Protein 6VHF (pdb70)

Radius of gyration: 21.53 Å; Cα contacts (8 Å, |Δi|>4): 118; chains: 1; bounding box: 30×29×71 Å

Secondary structure (DSSP, 8-state):
---HHHHHHHHHHHHHHHHHHHHHHHHHHHHHHHHHHHHHHHHHHHTT-TT--TTB---BGGGHHHHHHHHHHHHHHSTTTT---TTTTTB---BT-STTTTHHHHHHHHHHHHHHHHHHHHHHHHHHHHHHHHHHHHH-

InterPro domains:
  IPR001965 Zinc finger, PHD-type [SM00249] (161-208)
  IPR011011 Zinc finger, FYVE/PHD-type [SSF57903] (147-208)
  IPR013083 Zinc finger, RING/FYVE/PHD-type [G3DSA:3.30.40.10] (148-223)
  IPR019786 Zinc finger, PHD-type, conserved site [PS01359] (162-207)
  IPR019787 Zinc finger, PHD-finger [PF00628] (162-207)
  IPR019787 Zinc finger, PHD-finger [PS50016] (159-210)
  IPR037869 Spp1/CFP1 [PTHR46174] (77-507)

Foldseek 3Di:
DADPVLVVLLVLLVVLLVVLVVLLVVLVVLLVVLVVQVVLLVVQQVVPDPLSHPQFLSDAQCNVVLVVSLVVLVCSLDPVVSPPPPSQVRTGGDGNDDVCHPVSVVSNVSSVVSSVSSVVSNVVSVVVNVVSVVVVVVVD

Solvent-accessible surface area: 8848 Å² total; per-residue (Å²): 102,51,54,112,103,35,119,58,74,30,76,51,17,40,99,34,64,57,76,1,58,115,6,20,50,60,3,138,99,15,39,123,27,2,128,79,2,76,53,66,64,119,59,0,32,87,51,61,24,129,47,24,34,149,58,4,12,1,27,7,87,117,1,86,72,2,45,71,9,51,114,101,0,77,86,14,51,35,110,119,8,148,117,170,39,105,112,5,43,43,17,31,64,144,72,138,12,143,120,52,85,43,20,17,76,101,35,44,138,40,4,120,89,3,20,146,46,0,30,70,36,30,142,96,43,81,94,29,12,80,142,34,112,74,44,5,70,66,207,92

B-factor: mean 57.07, std 17.66, range [26.8, 128.64]

Nearest PDB structures (foldseek):
  6vhf-assembly1_A  TM=1.007E+00  e=1.347E-21  Thermochaetoides thermophila DSM 1495
  5xg2-as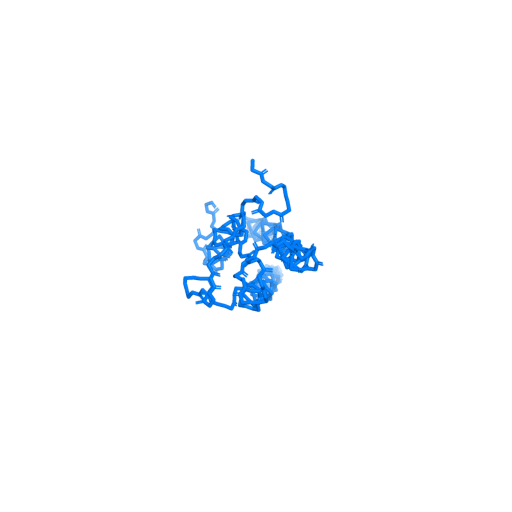sembly1_A  TM=4.848E-01  e=3.390E+00  Pyrococcus yayanosii CH1
  8idc-assembly1_E  TM=2.915E-01  e=3.030E+00  Mycobacterium tuberculosis

Structure (mmCIF, N/CA/C/O backbone):
data_6VHF
#
_entry.id   6VHF
#
_cell.length_a   67.266
_cell.length_b   71.614
_cell.length_c   78.132
_cell.angle_alpha   90.000
_cell.angle_beta   90.000
_cell.angle_gamma   90.000
#
_symmetry.space_group_name_H-M   'I 2 2 2'
#
loop_
_entity.id
_entity.type
_entity.pdbx_description
1 polymer 'PHD-type domain-containing protein'
2 non-polymer 'ZINC ION'
3 water water
#
loop_
_atom_site.group_PDB
_atom_site.id
_atom_site.type_symbol
_atom_site.label_atom_id
_atom_site.label_alt_id
_atom_site.label_comp_id
_atom_site.label_asym_id
_atom_site.label_entity_id
_atom_site.label_seq_id
_atom_site.pdbx_PDB_ins_code
_atom_site.Cartn_x
_atom_site.Cartn_y
_atom_site.Cartn_z
_atom_site.occupancy
_atom_site.B_iso_or_equiv
_atom_site.auth_seq_id
_atom_site.auth_comp_id
_atom_site.auth_asym_id
_atom_site.auth_atom_id
_atom_site.pdbx_PDB_model_num
ATOM 1 N N . ALA A 1 1 ? 8.848 10.636 68.158 1.00 77.09 322 ALA A N 1
ATOM 2 C CA . ALA A 1 1 ? 9.345 9.393 68.731 1.00 74.15 322 ALA A CA 1
ATOM 3 C C . ALA A 1 1 ? 10.715 9.022 68.157 1.00 71.79 322 ALA A C 1
ATOM 4 O O . ALA A 1 1 ? 11.067 7.849 68.122 1.00 78.31 322 ALA A O 1
ATOM 6 N N . LEU A 1 2 ? 11.493 10.016 67.723 1.00 65.15 323 LEU A N 1
ATOM 7 C CA . LEU A 1 2 ? 12.714 9.784 66.959 1.00 63.20 323 LEU A CA 1
ATOM 8 C C . LEU A 1 2 ? 13.951 10.297 67.696 1.00 61.95 323 LEU A C 1
ATOM 9 O O . LEU A 1 2 ? 13.922 11.372 68.298 1.00 59.61 323 LEU A O 1
ATOM 14 N N . THR A 1 3 ? 15.040 9.520 67.628 1.00 64.20 324 THR A N 1
ATOM 15 C CA . THR A 1 3 ? 16.342 9.941 68.141 1.00 61.10 324 THR A CA 1
ATOM 16 C C . THR A 1 3 ? 16.803 11.202 67.419 1.00 60.31 324 THR A C 1
ATOM 17 O O . THR A 1 3 ? 16.492 11.391 66.239 1.00 62.65 324 THR A O 1
ATOM 21 N N . PRO A 1 4 ? 17.573 12.066 68.087 1.00 59.14 325 PRO A N 1
ATOM 22 C CA . PRO A 1 4 ? 18.361 13.067 67.349 1.00 54.22 325 PRO A CA 1
ATOM 23 C C . PRO A 1 4 ? 19.121 12.510 66.148 1.00 56.24 325 PRO A C 1
ATOM 24 O O . PRO A 1 4 ? 19.202 13.178 65.107 1.00 57.98 325 PRO A O 1
ATOM 28 N N . GLU A 1 5 ? 19.693 11.313 66.262 1.00 56.16 326 GLU A N 1
ATOM 29 C CA . GLU A 1 5 ? 20.476 10.782 65.156 1.00 60.68 326 GLU A CA 1
ATOM 30 C C . GLU A 1 5 ? 19.576 10.298 64.019 1.00 58.67 326 GLU A C 1
ATOM 31 O O . GLU A 1 5 ? 19.973 10.366 62.853 1.00 54.67 326 GLU A O 1
ATOM 37 N N . GLU A 1 6 ? 18.369 9.819 64.348 1.00 58.84 327 GLU A N 1
ATOM 38 C CA . GLU A 1 6 ? 17.403 9.422 63.329 1.00 54.56 327 GLU A CA 1
ATOM 39 C C . GLU A 1 6 ? 16.900 10.628 62.540 1.00 54.56 327 GLU A C 1
ATOM 40 O O . GLU A 1 6 ? 16.703 10.532 61.321 1.00 53.36 327 GLU A O 1
ATOM 46 N N . TYR A 1 7 ? 16.678 11.770 63.211 1.00 52.67 328 TYR A N 1
ATOM 47 C CA . TYR A 1 7 ? 16.350 12.998 62.487 1.00 50.30 328 TYR A CA 1
ATOM 48 C C . TYR A 1 7 ? 17.462 13.363 61.517 1.00 51.29 328 TYR A C 1
ATOM 49 O O . TYR A 1 7 ? 17.200 13.755 60.366 1.00 46.67 328 TYR A O 1
ATOM 58 N N . ALA A 1 8 ? 18.711 13.249 61.969 1.00 45.77 329 ALA A N 1
ATOM 59 C CA . ALA A 1 8 ? 19.830 13.605 61.110 1.00 48.92 329 ALA A CA 1
ATOM 60 C C . ALA A 1 8 ? 19.890 12.695 59.883 1.00 49.48 329 ALA A C 1
ATOM 61 O O . ALA A 1 8 ? 20.187 13.156 58.776 1.00 48.00 329 ALA A O 1
ATOM 63 N N . GLU A 1 9 ? 19.588 11.404 60.052 1.00 49.61 330 GLU A N 1
ATOM 64 C CA . GLU A 1 9 ? 19.636 10.476 58.923 1.00 52.35 330 GLU A CA 1
ATOM 65 C C . GLU A 1 9 ? 18.497 10.727 57.943 1.00 46.00 330 GLU A C 1
ATOM 66 O O . GLU A 1 9 ? 18.710 10.754 56.726 1.00 44.60 330 GLU A O 1
ATOM 72 N N . LEU A 1 10 ? 17.270 10.844 58.455 1.00 40.68 331 LEU A N 1
ATOM 73 C CA . LEU A 1 10 ? 16.129 11.108 57.593 1.00 40.56 331 LEU A CA 1
ATOM 74 C C . LEU A 1 10 ? 16.340 12.383 56.798 1.00 43.68 331 LEU A C 1
ATOM 75 O O . LEU A 1 10 ? 16.040 12.434 55.598 1.00 39.29 331 LEU A O 1
ATOM 80 N N . THR A 1 11 ? 16.875 13.417 57.449 1.00 39.31 332 THR A N 1
ATOM 81 C CA . THR A 1 11 ? 17.070 14.702 56.791 1.00 38.04 332 THR A CA 1
ATOM 82 C C . THR A 1 11 ? 18.106 14.588 55.683 1.00 42.16 332 THR A C 1
ATOM 83 O O . THR A 1 11 ? 17.901 15.098 54.570 1.00 41.40 332 THR A O 1
ATOM 87 N N . ALA A 1 12 ? 19.227 13.917 55.970 1.00 37.61 333 ALA A N 1
ATOM 88 C CA . ALA A 1 12 ? 20.258 13.737 54.957 1.00 43.92 333 ALA A CA 1
ATOM 89 C C . ALA A 1 12 ? 19.766 12.849 53.827 1.00 41.98 333 ALA A C 1
ATOM 90 O O . ALA A 1 12 ? 20.125 13.067 52.670 1.00 38.62 333 ALA A O 1
ATOM 92 N N . SER A 1 13 ? 18.948 11.849 54.149 1.00 43.01 334 SER A N 1
ATOM 93 C CA . SER A 1 13 ? 18.364 10.997 53.122 1.00 42.21 334 SER A CA 1
ATOM 94 C C . SER A 1 13 ? 17.477 11.804 52.185 1.00 40.92 334 SER A C 1
ATOM 95 O O . SER A 1 13 ? 17.586 11.692 50.956 1.00 38.85 334 SER A O 1
ATOM 98 N N . ALA A 1 14 ? 16.605 12.640 52.749 1.00 37.02 335 ALA A N 1
ATOM 99 C CA . ALA A 1 14 ? 15.709 13.436 51.916 1.00 39.33 335 ALA A CA 1
ATOM 100 C C . ALA A 1 14 ? 16.489 14.446 51.071 1.00 42.73 335 ALA A C 1
ATOM 101 O O . ALA A 1 14 ? 16.120 14.730 49.919 1.00 40.44 335 ALA A O 1
ATOM 103 N N . GLU A 1 15 ? 17.568 15.004 51.631 1.00 39.09 336 GLU A N 1
ATOM 104 C CA . GLU A 1 15 ? 18.405 15.919 50.865 1.00 45.72 336 GLU A CA 1
ATOM 105 C C . GLU A 1 15 ? 19.122 15.195 49.735 1.00 39.74 336 GLU A C 1
ATOM 106 O O . GLU A 1 15 ? 19.328 15.773 48.668 1.00 41.36 336 GLU A O 1
ATOM 112 N N . THR A 1 16 ? 19.525 13.945 49.967 1.00 38.75 337 THR A N 1
ATOM 113 C CA . THR A 1 16 ? 20.143 13.135 48.925 1.00 38.42 337 THR A CA 1
ATOM 114 C C . THR A 1 16 ? 19.159 12.839 47.798 1.00 42.19 337 THR A C 1
ATOM 115 O O . THR A 1 16 ? 19.506 12.943 46.614 1.00 41.50 337 THR A O 1
ATOM 119 N N . ARG A 1 17 ? 17.931 12.446 48.145 1.00 39.12 338 ARG A N 1
ATOM 120 C CA . ARG A 1 17 ? 16.899 12.304 47.128 1.00 39.98 338 ARG A CA 1
ATOM 121 C C . ARG A 1 17 ? 16.791 13.573 46.290 1.00 41.26 338 ARG A C 1
ATOM 122 O O . ARG A 1 17 ? 16.677 13.515 45.056 1.00 36.31 338 ARG A O 1
ATOM 130 N N . SER A 1 18 ? 16.857 14.727 46.953 1.00 38.37 339 SER A N 1
ATOM 131 C CA . SER A 1 18 ? 16.791 16.003 46.264 1.00 38.98 339 SER A CA 1
ATOM 132 C C . SER A 1 18 ? 17.909 16.118 45.234 1.00 42.71 339 SER A C 1
ATOM 133 O O . SER A 1 18 ? 17.661 16.452 44.067 1.00 39.28 339 SER A O 1
ATOM 136 N N . LYS A 1 19 ? 19.154 15.817 45.646 1.00 38.72 340 LYS A N 1
ATOM 137 C CA . LYS A 1 19 ? 20.286 15.891 44.717 1.00 42.96 340 LYS A CA 1
ATOM 138 C C . LYS A 1 19 ? 20.121 14.894 43.577 1.00 42.17 340 LYS A C 1
ATOM 139 O O . LYS A 1 19 ? 20.448 15.200 42.418 1.00 42.62 340 LYS A O 1
ATOM 145 N N . LEU A 1 20 ? 19.624 13.692 43.888 1.00 36.11 341 LEU A N 1
ATOM 146 C CA . LEU A 1 20 ? 19.457 12.676 42.857 1.00 39.27 341 LEU A CA 1
ATOM 147 C C . LEU A 1 20 ? 18.423 13.109 41.831 1.00 38.92 341 LEU A C 1
ATOM 148 O O . LEU A 1 20 ? 18.601 12.857 40.637 1.00 35.17 341 LEU A O 1
ATOM 153 N N . SER A 1 21 ? 17.339 13.769 42.276 1.00 36.64 342 SER A N 1
ATOM 154 C CA . SER A 1 21 ? 16.328 14.245 41.336 1.00 40.03 342 SER A CA 1
ATOM 155 C C . SER A 1 21 ? 16.879 15.340 40.431 1.00 43.82 342 SER A C 1
ATOM 156 O O . SER A 1 21 ? 16.588 15.359 39.223 1.00 41.00 342 SER A O 1
ATOM 159 N N . GLU A 1 22 ? 17.681 16.252 40.996 1.00 40.04 343 GLU A N 1
ATOM 160 C CA . GLU A 1 22 ? 18.351 17.264 40.186 1.00 42.05 343 GLU A CA 1
ATOM 161 C C . GLU A 1 22 ? 19.336 16.629 39.204 1.00 43.85 343 GLU A C 1
ATOM 162 O O . GLU A 1 22 ? 19.461 17.078 38.059 1.00 40.80 343 GLU A O 1
ATOM 168 N N . GLN A 1 23 ? 20.032 15.569 39.619 1.00 42.33 344 GLN A N 1
ATOM 169 C CA . GLN A 1 23 ? 20.904 14.890 38.663 1.00 42.30 344 GLN A CA 1
ATOM 170 C C . GLN A 1 23 ? 20.099 14.254 37.523 1.00 43.03 344 GLN A C 1
ATOM 171 O O . GLN A 1 23 ? 20.552 14.229 36.367 1.00 40.31 344 GLN A O 1
ATOM 177 N N . ILE A 1 24 ? 18.910 13.727 37.823 1.00 40.06 345 ILE A N 1
ATOM 178 C CA . ILE A 1 24 ? 18.097 13.136 36.766 1.00 38.28 345 ILE A CA 1
ATOM 179 C C . ILE A 1 24 ? 17.642 14.211 35.791 1.00 40.89 345 ILE A C 1
ATOM 180 O O . ILE A 1 24 ? 17.657 14.000 34.567 1.00 40.62 345 ILE A O 1
ATOM 185 N N . ALA A 1 25 ? 17.238 15.377 36.313 1.00 39.21 346 ALA A N 1
ATOM 186 C CA . ALA A 1 25 ? 16.914 16.517 35.456 1.00 42.81 346 ALA A CA 1
ATOM 187 C C . ALA A 1 25 ? 18.084 16.875 34.544 1.00 43.67 346 ALA A C 1
ATOM 188 O O . ALA A 1 25 ? 17.903 17.081 33.329 1.00 43.81 346 ALA A O 1
ATOM 190 N N . LEU A 1 26 ? 19.293 16.949 35.108 1.00 40.96 347 LEU A N 1
ATOM 191 C CA . LEU A 1 26 ? 20.467 17.200 34.278 1.00 45.61 347 LEU A CA 1
ATOM 192 C C . LEU A 1 26 ? 20.570 16.162 33.170 1.00 43.48 347 LEU A C 1
ATOM 193 O O . LEU A 1 26 ? 20.852 16.510 32.023 1.00 42.05 347 LEU A O 1
ATOM 198 N N . CYS A 1 27 ? 20.296 14.891 33.498 1.00 41.17 348 CYS A N 1
ATOM 199 C CA . CYS A 1 27 ? 20.388 13.799 32.537 1.00 41.65 348 CYS A CA 1
ATOM 200 C C . CYS A 1 27 ? 19.382 13.961 31.402 1.00 43.61 348 CYS A C 1
ATOM 201 O O . CYS A 1 27 ? 19.696 13.676 30.236 1.00 37.85 348 CYS A O 1
ATOM 204 N N . ARG A 1 28 ? 18.164 14.404 31.725 1.00 36.59 349 ARG A N 1
ATOM 205 C CA . ARG A 1 28 ? 17.176 14.611 30.677 1.00 43.12 349 ARG A CA 1
ATOM 206 C C . ARG A 1 28 ? 17.640 15.690 29.706 1.00 40.12 349 ARG A C 1
ATOM 207 O O . ARG A 1 28 ? 17.404 15.585 28.505 1.00 42.82 349 ARG A O 1
ATOM 215 N N . GLN A 1 29 ? 18.320 16.720 30.215 1.00 41.42 350 GLN A N 1
ATOM 216 C CA . GLN A 1 29 ? 18.872 17.771 29.374 1.00 42.95 350 GLN A CA 1
ATOM 217 C C . GLN A 1 29 ? 20.059 17.285 28.562 1.00 45.15 350 GLN A C 1
ATOM 218 O O . GLN A 1 29 ? 20.271 17.766 27.443 1.00 43.41 350 GLN A O 1
ATOM 224 N N . MET A 1 30 ? 20.851 16.352 29.099 1.00 42.33 351 MET A N 1
ATOM 225 C CA . MET A 1 30 ? 21.860 15.723 28.255 1.00 43.82 351 MET A CA 1
ATOM 226 C C . MET A 1 30 ? 21.199 14.980 27.097 1.00 44.93 351 MET A C 1
ATOM 227 O O . MET A 1 30 ? 21.700 15.004 25.964 1.00 45.43 351 MET A O 1
ATOM 232 N N . LEU A 1 31 ? 20.046 14.353 27.343 1.00 38.30 352 LEU A N 1
ATOM 233 C CA . LEU A 1 31 ? 19.351 13.705 26.241 1.00 41.48 352 LEU A CA 1
ATOM 234 C C . LEU A 1 31 ? 18.913 14.724 25.195 1.00 41.74 352 LEU A C 1
ATOM 235 O O . LEU A 1 31 ? 18.999 14.454 23.996 1.00 44.07 352 LEU A O 1
ATOM 240 N N . GLN A 1 32 ? 18.483 15.913 25.614 1.00 40.06 353 GLN A N 1
ATOM 241 C CA . GLN A 1 32 ? 18.147 16.927 24.615 1.00 43.61 353 GLN A CA 1
ATOM 242 C C . GLN A 1 32 ? 19.383 17.370 23.850 1.00 45.67 353 GLN A C 1
ATOM 243 O O . GLN A 1 32 ? 19.339 17.528 22.619 1.00 47.38 353 GLN A O 1
ATOM 249 N N . LEU A 1 33 ? 20.489 17.591 24.562 1.00 41.57 354 LEU A N 1
ATOM 250 C CA . LEU A 1 33 ? 21.738 17.958 23.902 1.00 44.84 354 LEU A CA 1
ATOM 251 C C . LEU A 1 33 ? 22.126 16.923 22.853 1.00 44.22 354 LEU A C 1
ATOM 252 O O . LEU A 1 33 ? 22.485 17.268 21.722 1.00 40.76 354 LEU A O 1
ATOM 257 N N . ILE A 1 34 ? 22.048 15.640 23.211 1.00 43.37 355 ILE A N 1
ATOM 258 C CA . ILE A 1 34 ? 22.347 14.579 22.256 1.00 39.85 355 ILE A CA 1
ATOM 259 C C . ILE A 1 34 ? 21.391 14.647 21.071 1.00 42.45 355 ILE A C 1
ATOM 260 O O . ILE A 1 34 ? 21.803 14.525 19.910 1.00 39.64 355 ILE A O 1
ATOM 265 N N . GLU A 1 35 ? 20.096 14.835 21.341 1.00 37.94 356 GLU A N 1
ATOM 266 C CA . GLU A 1 35 ? 19.151 15.028 20.249 1.00 44.08 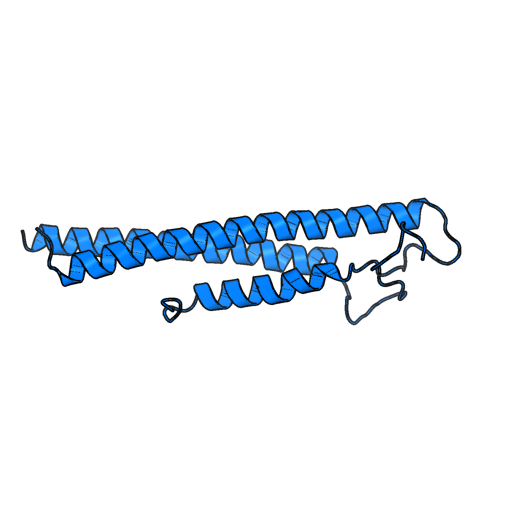356 GLU A CA 1
ATOM 267 C C . GLU A 1 35 ? 19.525 16.240 19.396 1.00 42.82 356 GLU A C 1
ATOM 268 O O . GLU A 1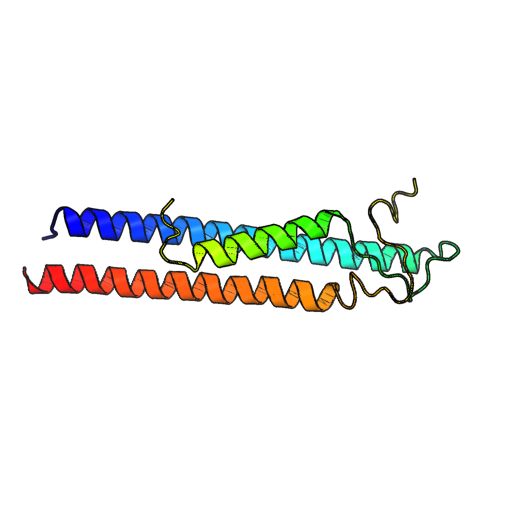 35 ? 19.467 16.177 18.166 1.00 40.01 356 GLU A O 1
ATOM 274 N N . LEU A 1 36 ? 19.886 17.364 20.024 1.00 41.43 357 LEU A N 1
ATOM 275 C CA . LEU A 1 36 ? 20.259 18.533 19.231 1.00 41.17 357 LEU A CA 1
ATOM 276 C C . LEU A 1 36 ? 21.471 18.233 18.349 1.00 42.18 357 LEU A C 1
ATOM 277 O O . LEU A 1 36 ? 21.529 18.668 17.189 1.00 40.47 357 LEU A O 1
ATOM 282 N N . ALA A 1 37 ? 22.426 17.458 18.871 1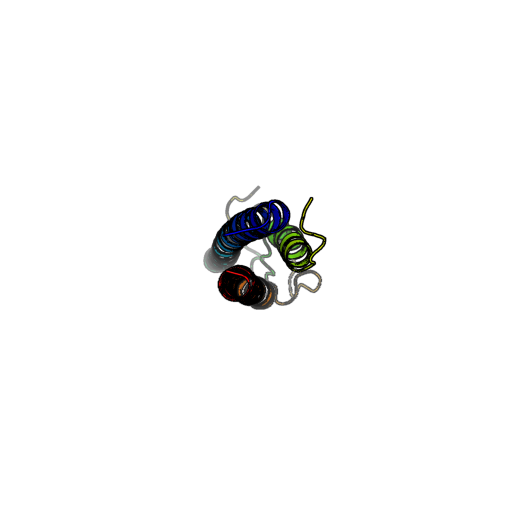.00 36.90 358 ALA A N 1
ATOM 283 C CA . ALA A 1 37 ? 23.616 17.110 18.105 1.00 38.82 358 ALA A CA 1
ATOM 284 C C . ALA A 1 37 ? 23.254 16.233 16.916 1.00 44.11 358 ALA A C 1
ATOM 285 O O . ALA A 1 37 ? 23.699 16.490 15.790 1.00 42.52 358 ALA A O 1
ATOM 287 N N . ILE A 1 38 ? 22.412 15.219 17.143 1.00 41.22 359 ILE A N 1
ATOM 288 C CA . ILE A 1 38 ? 21.939 14.379 16.051 1.00 42.63 359 ILE A CA 1
ATOM 289 C C . ILE A 1 38 ? 21.249 15.218 14.974 1.00 41.06 359 ILE A C 1
ATOM 290 O O . ILE A 1 38 ? 21.542 15.068 13.787 1.00 39.99 359 ILE A O 1
ATOM 295 N N . ALA A 1 39 ? 20.353 16.138 15.373 1.00 41.03 360 ALA A N 1
ATOM 296 C CA . ALA A 1 39 ? 19.581 16.926 14.407 1.00 42.00 360 ALA A CA 1
ATOM 297 C C . ALA A 1 39 ? 20.470 17.871 13.606 1.00 40.20 360 ALA A C 1
ATOM 298 O O . ALA A 1 39 ? 20.222 18.107 12.420 1.00 39.37 360 ALA A O 1
ATOM 300 N N . ARG A 1 40 ? 21.464 18.474 14.261 1.00 42.17 361 ARG A N 1
ATOM 301 C CA . ARG A 1 40 ? 22.388 19.363 13.569 1.00 41.15 361 ARG A CA 1
ATOM 302 C C . ARG A 1 40 ? 23.265 18.588 12.604 1.00 39.99 361 ARG A C 1
ATOM 303 O O . ARG A 1 40 ? 23.653 19.114 11.554 1.00 41.76 361 ARG A O 1
ATOM 311 N N . ARG A 1 41 ? 23.558 17.332 12.937 1.00 39.46 362 ARG A N 1
ATOM 312 C CA . ARG A 1 41 ? 24.292 16.457 12.037 1.00 40.54 362 ARG A CA 1
ATOM 313 C C . ARG A 1 41 ? 23.455 16.125 10.812 1.00 42.53 362 ARG A C 1
ATOM 314 O O . ARG A 1 41 ? 23.936 16.211 9.680 1.00 41.03 362 ARG A O 1
ATOM 322 N N . GLU A 1 42 ? 22.185 15.775 11.016 1.00 43.39 363 GLU A N 1
ATOM 323 C CA . GLU A 1 42 ? 21.313 15.500 9.881 1.00 42.97 363 GLU A CA 1
ATOM 324 C C . GLU A 1 42 ? 21.132 16.743 9.014 1.00 42.99 363 GLU A C 1
ATOM 325 O O . GLU A 1 42 ? 21.091 16.639 7.785 1.00 39.09 363 GLU A O 1
ATOM 331 N N . ALA A 1 43 ? 21.061 17.938 9.622 1.00 41.85 364 ALA A N 1
ATOM 332 C CA . ALA A 1 43 ? 20.907 19.132 8.791 1.00 42.78 364 ALA A CA 1
ATOM 333 C C . ALA A 1 43 ? 22.146 19.379 7.923 1.00 45.20 364 ALA A C 1
ATOM 334 O O . ALA A 1 43 ? 22.022 19.730 6.740 1.00 40.64 364 ALA A O 1
ATOM 336 N N . ALA A 1 44 ? 23.347 19.225 8.498 1.00 43.79 365 ALA A N 1
ATOM 337 C CA . ALA A 1 44 ? 24.574 19.448 7.729 1.00 44.77 365 ALA A CA 1
ATOM 338 C C . ALA A 1 44 ? 24.678 18.479 6.553 1.00 45.21 365 ALA A C 1
ATOM 339 O O . ALA A 1 44 ? 25.098 18.863 5.455 1.00 43.78 365 ALA A O 1
ATOM 341 N N . ILE A 1 45 ? 24.267 17.226 6.751 1.00 43.95 366 ILE A N 1
ATOM 342 C CA . ILE A 1 45 ? 24.300 16.272 5.650 1.00 48.17 366 ILE A CA 1
ATOM 343 C C . ILE A 1 45 ? 23.235 16.614 4.607 1.00 47.97 366 ILE A C 1
ATOM 344 O O . ILE A 1 45 ? 23.485 16.534 3.395 1.00 42.63 366 ILE A O 1
ATOM 349 N N . ALA A 1 46 ? 22.051 17.048 5.049 1.00 44.00 367 ALA A N 1
ATOM 350 C CA . ALA A 1 46 ? 20.993 17.380 4.095 1.00 39.52 367 ALA A CA 1
ATOM 351 C C . ALA A 1 46 ? 21.316 18.630 3.276 1.00 41.12 367 ALA A C 1
ATOM 352 O O . ALA A 1 46 ? 20.774 18.797 2.168 1.00 39.87 367 ALA A O 1
ATOM 354 N N . ALA A 1 47 ? 22.185 19.506 3.783 1.00 38.28 368 ALA A N 1
ATOM 355 C CA . ALA A 1 47 ? 22.461 20.761 3.089 1.00 42.06 368 ALA A CA 1
ATOM 356 C C . ALA A 1 47 ? 23.324 20.576 1.849 1.00 44.80 368 ALA A C 1
ATOM 357 O O . ALA A 1 47 ? 23.489 21.531 1.081 1.00 46.03 368 ALA A O 1
ATOM 359 N N . GLY A 1 48 ? 23.873 19.386 1.634 1.00 49.73 369 GLY A N 1
ATOM 360 C CA . GLY A 1 48 ? 24.737 19.173 0.487 1.00 52.98 369 GLY A CA 1
ATOM 361 C C . GLY A 1 48 ? 25.975 20.046 0.487 1.00 50.57 369 GLY A C 1
ATOM 362 O O . GLY A 1 48 ? 26.315 20.629 -0.547 1.00 54.84 369 GLY A O 1
ATOM 363 N N . ILE A 1 49 ? 26.649 20.159 1.624 1.00 50.14 370 ILE A N 1
ATOM 364 C CA . ILE A 1 49 ? 27.900 20.915 1.700 1.00 51.52 370 ILE A CA 1
ATOM 365 C C . ILE A 1 49 ? 29.011 20.025 1.158 1.00 53.73 370 ILE A C 1
ATOM 366 O O . ILE A 1 49 ? 29.078 18.838 1.526 1.00 52.16 370 ILE A O 1
ATOM 371 N N . PRO A 1 50 ? 29.900 20.555 0.312 1.00 52.01 371 PRO A N 1
ATOM 372 C CA . PRO A 1 50 ? 30.956 19.719 -0.282 1.00 54.21 371 PRO A CA 1
ATOM 373 C C . PRO A 1 50 ? 31.764 18.992 0.781 1.00 53.79 371 PRO A C 1
ATOM 374 O O . PRO A 1 50 ? 32.228 19.591 1.754 1.00 53.77 371 PRO A O 1
ATOM 378 N N . GLY A 1 51 ? 31.913 17.679 0.588 1.00 52.39 372 GLY A N 1
ATOM 379 C CA . GLY A 1 51 ? 32.650 16.843 1.509 1.00 53.06 372 GLY A CA 1
ATOM 380 C C . GLY A 1 51 ? 31.873 16.364 2.715 1.00 55.07 372 GLY A C 1
ATOM 381 O O . GLY A 1 51 ? 32.292 15.396 3.358 1.00 57.01 372 GLY A O 1
ATOM 382 N N . ILE A 1 52 ? 30.756 17.003 3.054 1.00 53.24 373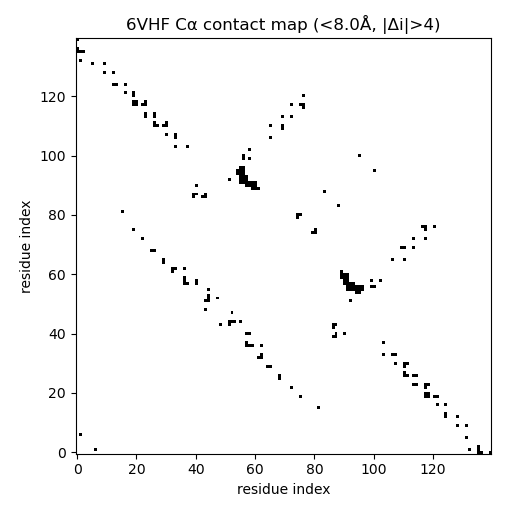 ILE A N 1
ATOM 383 C CA . ILE A 1 52 ? 29.987 16.608 4.238 1.00 53.07 373 ILE A CA 1
ATOM 384 C C . ILE A 1 52 ? 29.002 15.556 3.769 1.00 56.07 373 ILE A C 1
ATOM 385 O O . ILE A 1 52 ? 27.890 15.848 3.318 1.00 58.52 373 ILE A O 1
ATOM 390 N N . THR A 1 53 ? 29.447 14.299 3.825 1.00 55.76 374 THR A N 1
ATOM 391 C CA . THR A 1 53 ? 28.724 13.123 3.382 1.00 60.60 374 THR A CA 1
ATOM 392 C C . THR A 1 53 ? 28.075 12.432 4.587 1.00 61.05 374 THR A C 1
ATOM 393 O O . THR A 1 53 ? 28.197 12.880 5.734 1.00 62.44 374 THR A O 1
ATOM 397 N N . LYS A 1 54 ? 27.402 11.309 4.332 1.00 58.77 375 LYS A N 1
ATOM 398 C CA . LYS A 1 54 ? 26.761 10.496 5.360 1.00 61.70 375 LYS A CA 1
ATOM 399 C C . LYS A 1 54 ? 27.763 9.758 6.241 1.00 59.37 375 LYS A C 1
ATOM 400 O O . LYS A 1 54 ? 27.382 9.280 7.309 1.00 60.63 375 LYS A O 1
ATOM 406 N N . ASP A 1 55 ? 29.017 9.632 5.808 1.00 64.61 376 ASP A N 1
ATOM 407 C CA . ASP A 1 55 ? 30.090 9.107 6.642 1.00 62.82 376 ASP A CA 1
ATOM 408 C C . ASP A 1 55 ? 30.542 10.104 7.698 1.00 60.08 376 ASP A C 1
ATOM 409 O O . ASP A 1 55 ? 31.375 9.749 8.537 1.00 62.21 376 ASP A O 1
ATOM 414 N N . ILE A 1 56 ? 30.052 11.346 7.644 1.00 52.90 377 ILE A N 1
ATOM 415 C CA . ILE A 1 56 ? 30.475 12.371 8.595 1.00 59.94 377 ILE A CA 1
ATOM 416 C C . ILE A 1 56 ? 30.154 11.938 10.023 1.00 54.69 377 ILE A C 1
ATOM 417 O O . ILE A 1 56 ? 29.062 11.427 10.304 1.00 49.63 377 ILE A O 1
ATOM 422 N N . CYS A 1 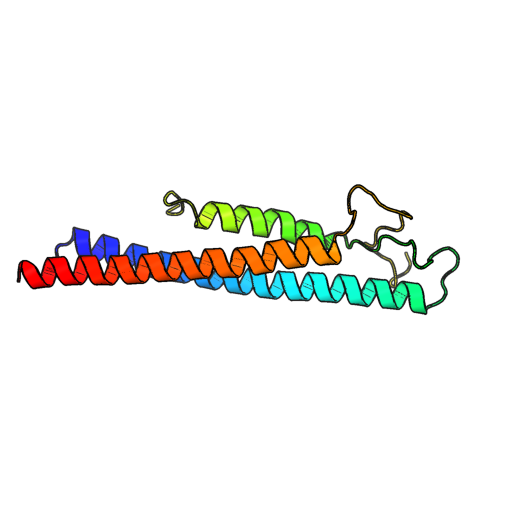57 ? 31.117 12.133 10.931 1.00 57.95 378 CYS A N 1
ATOM 423 C CA . CYS A 1 57 ? 30.932 11.784 12.339 1.00 55.12 378 CYS A CA 1
ATOM 424 C C . CYS A 1 57 ? 29.823 12.619 12.969 1.00 51.66 378 CYS A C 1
ATOM 425 O O . CYS A 1 57 ? 28.779 12.091 13.367 1.00 47.41 378 CYS A O 1
ATOM 428 N N . GLY A 1 58 ? 30.027 13.935 13.046 1.00 47.64 379 GLY A N 1
ATOM 429 C CA . GLY A 1 58 ? 28.990 14.838 13.495 1.00 56.03 379 GLY A CA 1
ATOM 430 C C . GLY A 1 58 ? 28.971 15.111 14.989 1.00 51.95 379 GLY A C 1
ATOM 431 O O . GLY A 1 58 ? 28.151 15.920 15.441 1.00 49.39 379 GLY A O 1
ATOM 432 N N . TYR A 1 59 ? 29.853 14.470 15.753 1.00 53.75 380 TYR A N 1
ATOM 433 C CA . TYR A 1 59 ? 29.959 14.696 17.187 1.00 54.32 380 TYR A CA 1
ATOM 434 C C . TYR A 1 59 ? 30.148 16.176 17.492 1.00 53.77 380 TYR A C 1
ATOM 435 O O . TYR A 1 59 ? 31.033 16.831 16.936 1.00 55.99 380 TYR A O 1
ATOM 444 N N . ASP A 1 60 ? 29.299 16.698 18.371 1.00 52.46 381 ASP A N 1
ATOM 445 C CA . ASP A 1 60 ? 29.376 18.075 18.833 1.00 51.96 381 ASP A CA 1
ATOM 446 C C . ASP A 1 60 ? 30.281 18.172 20.062 1.00 58.93 381 ASP A C 1
ATOM 447 O O . ASP A 1 60 ? 30.216 17.331 20.966 1.00 57.04 381 ASP A O 1
ATOM 452 N N . THR A 1 61 ? 31.104 19.229 20.099 1.00 58.85 382 THR A N 1
ATOM 453 C CA . THR A 1 61 ? 32.057 19.412 21.190 1.00 56.61 382 THR A CA 1
ATOM 454 C C . THR A 1 61 ? 31.357 19.522 22.535 1.00 58.81 382 THR A C 1
ATOM 455 O O . THR A 1 61 ? 31.924 19.137 23.564 1.00 56.14 382 THR A O 1
ATOM 459 N N . ARG A 1 62 ? 30.140 20.066 22.550 1.00 55.28 383 ARG A N 1
ATOM 460 C CA . ARG A 1 62 ? 29.408 20.202 23.800 1.00 55.95 383 ARG A CA 1
ATOM 461 C C . ARG A 1 62 ? 29.054 18.852 24.400 1.00 55.53 383 ARG A C 1
ATOM 462 O O . ARG A 1 62 ? 28.775 18.782 25.598 1.00 55.64 383 ARG A O 1
ATOM 470 N N . LEU A 1 63 ? 29.064 17.780 23.600 1.00 54.97 384 LEU A N 1
ATOM 471 C CA . LEU A 1 63 ? 28.745 16.456 24.118 1.00 54.90 384 LEU A CA 1
ATOM 472 C C . LEU A 1 63 ? 29.774 15.959 25.127 1.00 60.49 384 LEU A C 1
ATOM 473 O O . LEU A 1 63 ? 29.541 14.927 25.764 1.00 61.06 384 LEU A O 1
ATOM 478 N N . ASP A 1 64 ? 30.897 16.663 25.295 1.00 56.15 385 ASP A N 1
ATOM 479 C CA . ASP A 1 64 ? 31.832 16.295 26.346 1.00 60.04 385 ASP A CA 1
ATOM 480 C C . ASP A 1 64 ? 31.237 16.540 27.726 1.00 62.59 385 ASP A C 1
ATOM 481 O O . ASP A 1 64 ? 31.602 15.845 28.681 1.00 61.11 385 ASP A O 1
ATOM 486 N N . THR A 1 65 ? 30.322 17.513 27.841 1.00 57.51 386 THR A N 1
ATOM 487 C CA . THR A 1 65 ? 29.540 17.688 29.063 1.00 60.34 386 THR A CA 1
ATOM 488 C C . THR A 1 65 ? 28.897 16.381 29.505 1.00 60.88 386 THR A C 1
ATOM 489 O O . THR A 1 65 ? 28.839 16.082 30.701 1.00 61.12 386 THR A O 1
ATOM 493 N N . VAL A 1 66 ? 28.412 15.585 28.546 1.00 62.98 387 VAL A N 1
ATOM 494 C CA . VAL A 1 66 ? 27.786 14.313 28.887 1.00 60.61 387 VAL A CA 1
ATOM 495 C C . VAL A 1 66 ? 28.766 13.425 29.634 1.00 61.67 387 VAL A C 1
ATOM 496 O O . VAL A 1 66 ? 28.378 12.706 30.563 1.00 63.11 387 VAL A O 1
ATOM 500 N N . GLY A 1 67 ? 30.052 13.488 29.273 1.00 59.43 388 GLY A N 1
ATOM 501 C CA . GLY A 1 67 ? 31.047 12.667 29.951 1.00 60.67 388 GLY A CA 1
ATOM 502 C C . GLY A 1 67 ? 31.173 12.983 31.433 1.00 64.48 388 GLY A C 1
ATOM 503 O O . GLY A 1 67 ? 31.216 12.078 32.271 1.00 64.37 388 GLY A O 1
ATOM 504 N N . ALA A 1 68 ? 31.240 14.274 31.776 1.00 60.16 389 ALA A N 1
ATOM 505 C CA . ALA A 1 68 ? 31.358 14.660 33.180 1.00 65.29 389 ALA A CA 1
ATOM 506 C C . ALA A 1 68 ? 30.037 14.533 33.928 1.00 65.56 389 ALA A C 1
ATOM 507 O O . ALA A 1 68 ? 30.042 14.230 35.126 1.00 61.74 389 ALA A O 1
ATOM 509 N N . ALA A 1 69 ? 28.902 14.774 33.253 1.00 64.72 390 ALA A N 1
ATOM 510 C CA . ALA A 1 69 ? 27.613 14.500 33.882 1.00 60.25 390 ALA A CA 1
ATOM 511 C C . ALA A 1 69 ? 27.504 13.027 34.261 1.00 60.43 390 ALA A C 1
ATOM 512 O O . ALA A 1 69 ? 27.021 12.689 35.349 1.00 60.25 390 ALA A O 1
ATOM 514 N N . HIS A 1 70 ? 27.989 12.138 33.392 1.00 59.54 391 HIS A N 1
ATOM 515 C CA . HIS A 1 70 ? 27.965 10.709 33.694 1.00 61.61 391 HIS A CA 1
ATOM 516 C C . HIS A 1 70 ? 28.828 10.377 34.905 1.00 63.72 391 HIS A C 1
ATOM 517 O O . HIS A 1 70 ? 28.497 9.471 35.681 1.00 63.92 391 HIS A O 1
ATOM 524 N N . GLN A 1 71 ? 29.956 11.069 35.073 1.00 63.31 392 GLN A N 1
ATOM 525 C CA . GLN A 1 71 ? 30.810 10.749 36.209 1.00 66.30 392 GLN A CA 1
ATOM 526 C C . GLN A 1 71 ? 30.155 11.192 37.508 1.00 65.36 392 GLN A C 1
ATOM 527 O O . GLN A 1 71 ? 30.195 10.467 38.509 1.00 66.08 392 GLN A O 1
ATOM 533 N N . PHE A 1 72 ? 29.522 12.370 37.497 1.00 63.25 393 PHE A N 1
ATOM 534 C CA . PHE A 1 72 ? 28.782 12.839 38.662 1.00 63.93 393 PHE A CA 1
ATOM 535 C C . PHE A 1 72 ? 27.654 11.886 39.036 1.00 64.74 393 PHE A C 1
ATOM 536 O O . PHE A 1 72 ? 27.336 11.740 40.224 1.00 63.64 393 PHE A O 1
ATOM 544 N N . SER A 1 73 ? 27.033 11.234 38.044 1.00 62.51 394 SER A N 1
ATOM 545 C CA . SER A 1 73 ? 26.013 10.234 38.351 1.00 61.84 394 SER A CA 1
ATOM 546 C C . SER A 1 73 ? 26.618 9.070 39.111 1.00 65.52 394 SER A C 1
ATOM 547 O O . SER A 1 73 ? 26.028 8.585 40.087 1.00 62.35 394 SER A O 1
ATOM 550 N N . LEU A 1 74 ? 27.801 8.619 38.680 1.00 62.06 395 LEU A N 1
ATOM 551 C CA . LEU A 1 74 ? 28.512 7.564 39.398 1.00 66.04 395 LEU A CA 1
ATOM 552 C C . LEU A 1 74 ? 28.866 7.993 40.827 1.00 64.33 395 LEU A C 1
ATOM 553 O O . LEU A 1 74 ? 28.740 7.203 41.766 1.00 61.78 395 LEU A O 1
ATOM 558 N N . PHE A 1 75 ? 29.307 9.240 41.008 1.00 66.84 396 PHE A N 1
ATOM 559 C CA . PHE A 1 75 ? 29.559 9.767 42.351 1.00 73.45 396 PHE A CA 1
ATOM 560 C C . PHE A 1 75 ? 28.322 9.638 43.234 1.00 70.61 396 PHE A C 1
ATOM 561 O O . PHE A 1 75 ? 28.385 9.064 44.324 1.00 70.80 396 PHE A O 1
ATOM 569 N N . LEU A 1 76 ? 27.184 10.163 42.771 1.00 67.80 397 LEU A N 1
ATOM 570 C CA . LEU A 1 76 ? 25.958 10.126 43.556 1.00 65.01 397 LEU A CA 1
ATOM 571 C C . LEU A 1 76 ? 25.419 8.714 43.748 1.00 64.50 397 LEU A C 1
ATOM 572 O O . LEU A 1 76 ? 24.459 8.538 44.499 1.00 71.12 397 LEU A O 1
ATOM 577 N N . GLN A 1 77 ? 26.000 7.707 43.115 1.00 62.75 398 GLN A N 1
ATOM 578 C CA . GLN A 1 77 ? 25.555 6.342 43.353 1.00 66.40 398 GLN A CA 1
ATOM 579 C C . GLN A 1 77 ? 26.338 5.651 44.459 1.00 72.63 398 GLN A C 1
ATOM 580 O O . GLN A 1 77 ? 25.912 4.587 44.929 1.00 69.21 398 GLN A O 1
ATOM 586 N N . SER A 1 78 ? 27.517 6.257 44.894 1.00 75.16 399 SER A N 1
ATOM 587 C CA . SER A 1 78 ? 28.364 5.923 46.033 1.00 84.27 399 SER A CA 1
ATOM 588 C C . SER A 1 78 ? 27.850 6.628 47.283 1.00 90.85 399 SER A C 1
ATOM 589 O O . SER A 1 78 ? 27.486 7.813 47.231 1.00 87.89 399 SER A O 1
ATOM 592 N N . PRO A 1 79 ? 27.829 5.911 48.404 1.00 96.81 400 PRO A N 1
ATOM 593 C CA . PRO A 1 79 ? 27.275 6.496 49.624 1.00 100.70 400 PRO A CA 1
ATOM 594 C C . PRO A 1 79 ? 28.164 7.588 50.209 1.00 101.09 400 PRO A C 1
ATOM 595 O O . PRO A 1 79 ? 27.674 8.379 51.018 1.00 102.26 400 PRO A O 1
ATOM 599 N N . GLN A 1 80 ? 29.427 7.712 49.775 1.00 100.64 401 GLN A N 1
ATOM 600 C CA . GLN A 1 80 ? 30.258 8.866 50.122 1.00 103.98 401 GLN A CA 1
ATOM 601 C C . GLN A 1 80 ? 29.752 10.127 49.433 1.00 104.09 401 GLN A C 1
ATOM 602 O O . GLN A 1 80 ? 30.315 11.212 49.625 1.00 107.74 401 GLN A O 1
ATOM 608 N N . GLY A 1 81 ? 28.687 9.994 48.639 1.00 102.29 402 GLY A N 1
ATOM 609 C CA . GLY A 1 81 ? 27.993 11.123 48.052 1.00 100.72 402 GLY A CA 1
ATOM 610 C C . GLY A 1 81 ? 27.291 11.987 49.080 1.00 107.41 402 GLY A C 1
ATOM 611 O O . GLY A 1 81 ? 26.172 12.454 48.845 1.00 104.72 402 GLY A O 1
ATOM 612 N N . GLN A 1 82 ? 27.937 12.187 50.234 1.00 108.80 403 GLN A N 1
ATOM 613 C CA . GLN A 1 82 ? 27.486 13.100 51.278 1.00 106.68 403 GLN A CA 1
ATOM 614 C C . GLN A 1 82 ? 28.065 14.496 51.122 1.00 104.11 403 GLN A C 1
ATOM 615 O O . GLN A 1 82 ? 27.356 15.478 51.360 1.00 103.79 403 GLN A O 1
ATOM 621 N N . SER A 1 83 ? 29.328 14.596 50.712 1.00 101.02 404 SER A N 1
ATOM 622 C CA . SER A 1 83 ? 29.985 15.873 50.475 1.00 96.68 404 SER A CA 1
ATOM 623 C C . SER A 1 83 ? 29.331 16.658 49.343 1.00 97.08 404 SER A C 1
ATOM 624 O O . SER A 1 83 ? 28.645 16.085 48.496 1.00 101.67 404 SER A O 1
ATOM 627 N N . GLN A 1 122 ? 33.749 30.578 10.553 1.00 77.06 443 GLN A N 1
ATOM 628 C CA . GLN A 1 122 ? 33.430 29.172 10.344 1.00 74.81 443 GLN A CA 1
ATOM 629 C C . GLN A 1 122 ? 31.921 28.958 10.197 1.00 71.01 443 GLN A C 1
ATOM 630 O O . GLN A 1 122 ? 31.111 29.615 10.865 1.00 72.87 443 GLN A O 1
ATOM 636 N N . ASP A 1 123 ? 31.580 28.022 9.304 1.00 65.07 444 ASP A N 1
ATOM 637 C CA . ASP A 1 123 ? 30.248 27.609 8.878 1.00 59.43 444 ASP A CA 1
ATOM 638 C C . ASP A 1 123 ? 29.351 27.241 10.059 1.00 58.76 444 ASP A C 1
ATOM 639 O O . ASP A 1 123 ? 29.586 26.226 10.732 1.00 57.61 444 ASP A O 1
ATOM 644 N N . PRO A 1 124 ? 28.303 28.025 10.324 1.00 55.92 445 PRO A N 1
ATOM 645 C CA . PRO A 1 124 ? 27.437 27.733 11.478 1.00 50.52 445 PRO A CA 1
ATOM 646 C C . PRO A 1 124 ? 26.784 26.373 11.400 1.00 50.06 445 PRO A C 1
ATOM 647 O O . PRO A 1 124 ? 26.392 25.827 12.441 1.00 49.99 445 PRO A O 1
ATOM 651 N N . ARG A 1 125 ? 26.645 25.803 10.198 1.00 47.40 446 ARG A N 1
ATOM 652 C CA . ARG A 1 125 ? 25.998 24.503 10.088 1.00 47.98 446 ARG A CA 1
ATOM 653 C C . ARG A 1 125 ? 26.869 23.383 10.636 1.00 47.98 446 ARG A C 1
ATOM 654 O O . ARG A 1 125 ? 26.345 22.306 10.939 1.00 47.80 446 ARG A O 1
ATOM 662 N N . THR A 1 126 ? 28.185 23.602 10.744 1.00 48.20 447 THR A N 1
ATOM 663 C CA . THR A 1 126 ? 29.116 22.565 11.176 1.00 47.82 447 THR A CA 1
ATOM 664 C C . THR A 1 126 ? 30.050 23.030 12.286 1.00 49.56 447 THR A C 1
ATOM 665 O O . THR A 1 126 ? 31.002 22.313 12.611 1.00 52.50 447 THR A O 1
ATOM 669 N N . ALA A 1 127 ? 29.838 24.216 12.845 1.00 49.59 448 ALA A N 1
ATOM 670 C CA . ALA A 1 127 ? 30.744 24.733 13.862 1.00 55.49 448 ALA A CA 1
ATOM 671 C C . ALA A 1 127 ? 30.635 23.898 15.128 1.00 55.62 448 ALA A C 1
ATOM 672 O O . ALA A 1 127 ? 29.534 23.636 15.618 1.00 51.82 448 ALA A O 1
ATOM 674 N N . GLY A 1 128 ? 31.781 23.498 15.669 1.00 53.82 449 GLY A N 1
ATOM 675 C CA . GLY A 1 128 ? 31.792 22.604 16.803 1.00 54.88 449 GLY A CA 1
ATOM 676 C C . GLY A 1 128 ? 31.592 21.154 16.443 1.00 56.64 449 GLY A C 1
ATOM 677 O O . GLY A 1 128 ? 31.559 20.304 17.340 1.00 54.76 449 GLY A O 1
ATOM 678 N N . MET A 1 129 ? 31.471 20.841 15.159 1.00 52.43 450 MET A N 1
ATOM 679 C CA . MET A 1 129 ? 31.106 19.509 14.711 1.00 52.64 450 MET A CA 1
ATOM 680 C C . MET A 1 129 ? 32.349 18.782 14.224 1.00 56.18 450 MET A C 1
ATOM 681 O O . MET A 1 129 ? 33.216 19.381 13.583 1.00 67.50 450 MET A O 1
ATOM 686 N N . CYS A 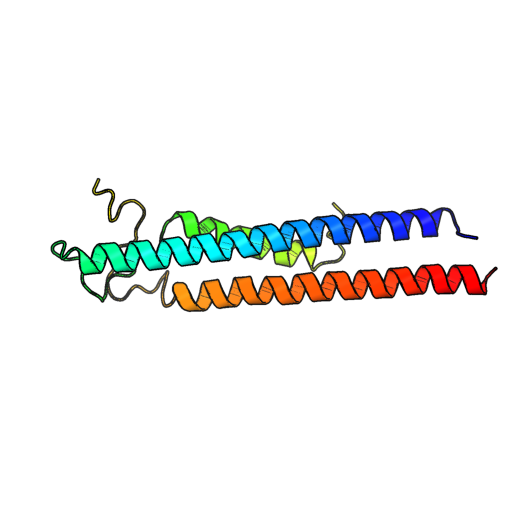1 130 ? 32.444 17.496 14.543 1.00 57.92 451 CYS A N 1
ATOM 687 C CA . CYS A 1 130 ? 33.586 16.688 14.140 1.00 56.81 451 CYS A CA 1
ATOM 688 C C . CYS A 1 130 ? 33.323 16.128 12.756 1.00 59.41 451 CYS A C 1
ATOM 689 O O . CYS A 1 130 ? 32.358 15.378 12.564 1.00 60.66 451 CYS A O 1
ATOM 692 N N . LEU A 1 131 ? 34.180 16.486 11.798 1.00 63.93 452 LEU A N 1
ATOM 693 C CA . LEU A 1 131 ? 33.966 16.124 10.402 1.00 67.01 452 LEU A CA 1
ATOM 694 C C . LEU A 1 131 ? 34.780 14.902 9.974 1.00 68.44 452 LEU A C 1
ATOM 695 O O . LEU A 1 131 ? 34.896 14.636 8.771 1.00 61.55 452 LEU A O 1
ATOM 700 N N . ARG A 1 132 ? 35.332 14.143 10.921 1.00 65.88 453 ARG A N 1
ATOM 701 C CA . ARG A 1 132 ? 36.041 12.933 10.536 1.00 66.03 453 ARG A CA 1
ATOM 702 C C . ARG A 1 132 ? 35.066 11.949 9.893 1.00 66.81 453 ARG A C 1
ATOM 703 O O . ARG A 1 132 ? 33.915 11.834 10.314 1.00 64.14 453 ARG A O 1
ATOM 711 N N . LYS A 1 133 ? 35.508 11.283 8.824 1.00 67.80 454 LYS A N 1
ATOM 712 C CA . LYS A 1 133 ? 34.705 10.236 8.198 1.00 69.39 454 LYS A CA 1
ATOM 713 C C . LYS A 1 133 ? 35.075 8.888 8.802 1.00 71.15 454 LYS A C 1
ATOM 714 O O . LYS A 1 133 ? 36.244 8.633 9.104 1.00 75.01 454 LYS A O 1
ATOM 720 N N . LYS A 1 134 ? 34.073 8.026 8.970 1.00 70.59 455 LYS A N 1
ATOM 721 C CA . LYS A 1 134 ? 34.224 6.770 9.708 1.00 76.86 455 LYS A CA 1
ATOM 722 C C . LYS A 1 134 ? 35.022 6.993 10.997 1.00 77.47 455 LYS A C 1
ATOM 723 O O . L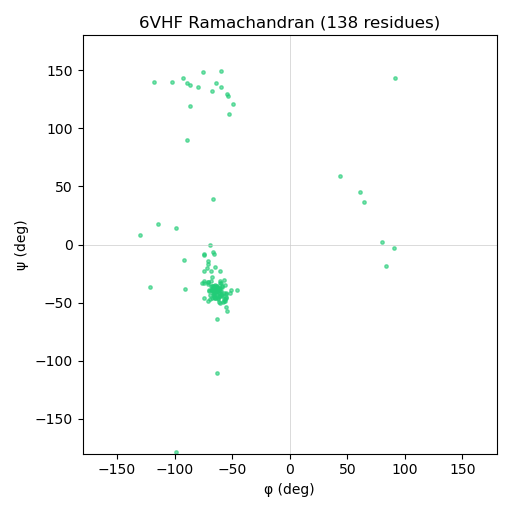YS A 1 134 ? 36.091 6.420 11.217 1.00 79.23 455 LYS A O 1
ATOM 729 N N . CYS A 1 135 ? 34.494 7.870 11.844 1.00 75.84 456 CYS A N 1
ATOM 730 C CA . CYS A 1 135 ? 35.227 8.279 13.032 1.00 75.23 456 CYS A CA 1
ATOM 731 C C . CYS A 1 135 ? 35.206 7.180 14.086 1.00 75.24 456 CYS A C 1
ATOM 732 O O . CYS A 1 135 ? 34.251 6.404 14.187 1.00 75.57 456 CYS A O 1
ATOM 735 N N . LYS A 1 136 ? 36.285 7.119 14.873 1.00 71.99 457 LYS A N 1
ATOM 736 C CA . LYS A 1 136 ? 36.489 6.033 15.828 1.00 75.22 457 LYS A CA 1
ATOM 737 C C . LYS A 1 136 ? 36.626 6.534 17.266 1.00 73.95 457 LYS A C 1
ATOM 738 O O . LYS A 1 136 ? 36.162 5.853 18.189 1.00 70.52 457 LYS A O 1
ATOM 744 N N . PRO A 1 137 ? 37.265 7.686 17.513 1.00 72.37 458 PRO A N 1
ATOM 745 C CA . PRO A 1 137 ? 37.158 8.294 18.852 1.00 71.73 458 PRO A CA 1
ATOM 746 C C . PRO A 1 137 ? 35.725 8.578 19.289 1.00 74.60 458 PRO A C 1
ATOM 747 O O . PRO A 1 137 ? 35.433 8.550 20.495 1.00 71.43 458 PRO A O 1
ATOM 751 N N . HIS A 1 138 ? 34.826 8.865 18.339 1.00 72.84 459 HIS A N 1
ATOM 752 C CA . HIS A 1 138 ? 33.418 9.124 18.616 1.00 69.06 459 HIS A CA 1
ATOM 753 C C . HIS A 1 138 ? 32.517 8.055 18.011 1.00 65.91 459 HIS A C 1
ATOM 754 O O . HIS A 1 138 ? 31.318 8.285 17.834 1.00 61.61 459 HIS A O 1
ATOM 761 N N . ASN A 1 139 ? 33.084 6.903 17.670 1.00 66.47 460 ASN A N 1
ATOM 762 C CA . ASN A 1 139 ? 32.356 5.829 17.007 1.00 66.57 460 ASN A CA 1
ATOM 763 C C . ASN A 1 139 ? 31.044 5.512 17.715 1.00 67.49 460 ASN A C 1
ATOM 764 O O . ASN A 1 139 ? 31.035 5.161 18.899 1.00 67.00 460 ASN A O 1
ATOM 769 N N . GLY A 1 140 ? 29.939 5.643 16.985 1.00 64.72 461 GLY A N 1
ATOM 770 C CA . GLY A 1 140 ? 28.618 5.325 17.518 1.00 58.34 461 GLY A CA 1
ATOM 771 C C . GLY A 1 140 ? 28.158 6.198 18.670 1.00 58.28 461 GLY A C 1
ATOM 772 O O . GLY A 1 140 ? 27.482 5.706 19.582 1.00 56.11 461 GLY A O 1
ATOM 773 N N . TRP A 1 141 ? 28.491 7.489 18.648 1.00 54.54 462 TRP A N 1
ATOM 774 C CA . TRP A 1 141 ? 28.222 8.318 19.817 1.00 54.46 462 TRP A CA 1
ATOM 775 C C . TRP A 1 141 ? 26.724 8.476 20.066 1.00 54.33 462 TRP A C 1
ATOM 776 O O . TRP A 1 141 ? 26.282 8.473 21.223 1.00 52.16 462 TRP A O 1
ATOM 787 N N . GLY A 1 142 ? 25.937 8.614 18.998 1.00 49.18 463 GLY A N 1
ATOM 788 C CA . GLY A 1 142 ? 24.509 8.839 19.156 1.00 48.12 463 GLY A CA 1
ATOM 789 C C . GLY A 1 142 ? 23.840 7.787 20.016 1.00 55.94 463 GLY A C 1
ATOM 790 O O . GLY A 1 142 ? 23.218 8.100 21.035 1.00 49.35 463 GLY A O 1
ATOM 791 N N . ALA A 1 143 ? 23.970 6.519 19.628 1.00 56.14 464 ALA A N 1
ATOM 792 C CA . ALA A 1 143 ? 23.296 5.461 20.368 1.00 51.78 464 ALA A CA 1
ATOM 793 C C . ALA A 1 143 ? 23.976 5.160 21.695 1.00 52.82 464 ALA A C 1
ATOM 794 O O . ALA A 1 143 ? 23.294 4.818 22.671 1.00 55.21 464 ALA A O 1
ATOM 796 N N . LEU A 1 144 ? 25.297 5.296 21.773 1.00 48.45 465 LEU A N 1
ATOM 797 C CA . LEU A 1 144 ? 25.963 4.938 23.014 1.00 51.29 465 LEU A CA 1
ATOM 798 C C . LEU A 1 144 ? 25.737 5.977 24.111 1.00 54.86 465 LEU A C 1
ATOM 799 O O . LEU A 1 144 ? 25.431 5.612 25.249 1.00 53.08 465 LEU A O 1
ATOM 804 N N . LEU A 1 145 ? 25.885 7.268 23.794 1.00 52.71 466 LEU A N 1
ATOM 805 C CA . LEU A 1 145 ? 25.621 8.324 24.769 1.00 49.65 466 LEU A CA 1
ATOM 806 C C . LEU A 1 145 ? 24.161 8.326 25.207 1.00 50.37 466 LEU A C 1
ATOM 807 O O . LEU A 1 145 ? 23.860 8.582 26.382 1.00 44.54 466 LEU A O 1
ATOM 812 N N . THR A 1 146 ? 23.235 8.098 24.265 1.00 44.94 467 THR A N 1
ATOM 813 C CA . THR A 1 146 ? 21.836 7.920 24.639 1.00 48.92 467 THR A CA 1
ATOM 814 C C . THR A 1 146 ? 21.684 6.793 25.657 1.00 52.05 467 THR A C 1
ATOM 815 O O . THR A 1 146 ? 20.988 6.941 26.669 1.00 50.21 467 THR A O 1
ATOM 819 N N . LYS A 1 147 ? 22.351 5.665 25.406 1.00 48.14 468 LYS A N 1
ATOM 820 C CA . LYS A 1 147 ? 22.248 4.499 26.275 1.00 47.79 468 LYS A CA 1
ATOM 821 C C . LYS A 1 147 ? 22.839 4.776 27.652 1.00 51.45 468 LYS A C 1
ATOM 822 O O . LYS A 1 147 ? 22.262 4.380 28.675 1.00 44.63 468 LYS A O 1
ATOM 828 N N . THR A 1 148 ? 23.983 5.464 27.708 1.00 45.87 469 THR A N 1
ATOM 829 C CA . THR A 1 148 ? 24.563 5.786 29.007 1.00 50.40 469 THR A CA 1
ATOM 830 C C . THR A 1 148 ? 23.621 6.651 29.834 1.00 50.01 469 THR A C 1
ATOM 831 O O . THR A 1 148 ? 23.365 6.360 31.010 1.00 50.88 469 THR A O 1
ATOM 835 N N . VAL A 1 149 ? 23.104 7.731 29.233 1.00 45.82 470 VAL A N 1
ATOM 836 C CA . VAL A 1 149 ? 22.339 8.711 29.994 1.00 48.81 470 VAL A CA 1
ATOM 837 C C . VAL A 1 149 ? 21.011 8.116 30.439 1.00 47.85 470 VAL A C 1
ATOM 838 O O . VAL A 1 149 ? 20.632 8.228 31.610 1.00 44.72 470 VAL A O 1
ATOM 842 N N . ARG A 1 150 ? 20.297 7.449 29.528 1.00 46.11 471 ARG A N 1
ATOM 843 C CA . ARG A 1 150 ? 19.095 6.733 29.946 1.00 49.78 471 ARG A CA 1
ATOM 844 C C . ARG A 1 150 ? 19.406 5.721 31.044 1.00 46.07 471 ARG A C 1
ATOM 845 O O . ARG A 1 150 ? 18.579 5.485 31.933 1.00 40.27 471 ARG A O 1
ATOM 853 N N . HIS A 1 151 ? 20.587 5.096 30.992 1.00 43.98 472 HIS A N 1
ATOM 854 C CA . HIS A 1 151 ? 20.921 4.120 32.019 1.00 45.58 472 HIS A CA 1
ATOM 855 C C . HIS A 1 151 ? 21.127 4.812 33.362 1.00 45.78 472 HIS A C 1
ATOM 856 O O . HIS A 1 151 ? 20.692 4.305 34.402 1.00 41.91 472 HIS A O 1
ATOM 863 N N . ASP A 1 152 ? 21.765 5.988 33.346 1.00 43.57 473 ASP A N 1
ATOM 864 C CA . ASP A 1 152 ? 21.999 6.731 34.573 1.00 44.10 473 ASP A CA 1
ATOM 865 C C . ASP A 1 152 ? 20.692 7.188 35.207 1.00 44.56 473 ASP A C 1
ATOM 866 O O . ASP A 1 152 ? 20.566 7.191 36.446 1.00 36.99 473 ASP A O 1
ATOM 871 N N . ILE A 1 153 ? 19.696 7.527 34.389 1.00 37.40 474 ILE A N 1
ATOM 872 C CA . ILE A 1 153 ? 18.409 7.898 34.957 1.00 41.21 474 ILE A CA 1
ATOM 873 C C . ILE A 1 153 ? 17.833 6.731 35.740 1.00 40.50 474 ILE A C 1
ATOM 874 O O . ILE A 1 153 ? 17.376 6.896 36.871 1.00 38.16 474 ILE A O 1
ATOM 879 N N . ARG A 1 154 ? 17.894 5.521 35.176 1.00 43.44 475 ARG A N 1
ATOM 880 C CA . ARG A 1 154 ? 17.334 4.363 35.867 1.00 43.67 475 ARG A CA 1
ATOM 881 C C . ARG A 1 154 ? 18.106 4.050 37.146 1.00 44.62 475 ARG A C 1
ATOM 882 O O . ARG A 1 154 ? 17.507 3.695 38.175 1.00 33.68 475 ARG A O 1
ATOM 890 N N . GLU A 1 155 ? 19.437 4.168 37.098 1.00 39.10 476 GLU A N 1
ATOM 891 C CA . GLU A 1 155 ? 20.234 3.929 38.292 1.00 40.81 476 GLU A CA 1
ATOM 892 C C . GLU A 1 155 ? 19.939 4.968 39.380 1.00 40.90 476 GLU A C 1
ATOM 893 O O . GLU A 1 155 ? 19.721 4.616 40.545 1.00 39.19 476 GLU A O 1
ATOM 899 N N . LEU A 1 156 ? 19.899 6.253 39.004 1.00 39.84 477 LEU A N 1
ATOM 900 C CA . LEU A 1 156 ? 19.586 7.313 39.953 1.00 39.71 477 LEU A CA 1
ATOM 901 C C . LEU A 1 156 ? 18.196 7.137 40.551 1.00 40.08 477 LEU A C 1
ATOM 902 O O . LEU A 1 156 ? 17.998 7.396 41.740 1.00 34.67 477 LEU A O 1
ATOM 907 N N . ALA A 1 157 ? 17.209 6.731 39.733 1.00 35.72 478 ALA A N 1
ATOM 908 C CA . ALA A 1 157 ? 15.868 6.503 40.269 1.00 37.32 478 ALA A CA 1
ATOM 909 C C . ALA A 1 157 ? 15.848 5.307 41.214 1.00 39.18 478 ALA A C 1
ATOM 910 O O . ALA A 1 157 ? 15.149 5.331 42.230 1.00 40.32 478 ALA A O 1
ATOM 912 N N . LEU A 1 158 ? 16.596 4.249 40.889 1.00 37.23 479 LEU A N 1
ATOM 913 C CA . LEU A 1 158 ? 16.766 3.129 41.811 1.00 40.95 479 LEU A CA 1
ATOM 914 C C . LEU A 1 158 ? 17.319 3.602 43.154 1.00 42.85 479 LEU A C 1
ATOM 915 O O . LEU A 1 158 ? 16.798 3.238 44.216 1.00 42.85 479 LEU A O 1
ATOM 920 N N . GLN A 1 159 ? 18.383 4.412 43.121 1.00 40.68 480 GLN A N 1
ATOM 921 C CA . GLN A 1 159 ? 18.939 4.976 44.348 1.00 45.45 480 GLN A CA 1
ATOM 922 C C . GLN A 1 159 ? 17.883 5.729 45.153 1.00 43.72 480 GLN A C 1
ATOM 923 O O . GLN A 1 159 ? 17.824 5.598 46.377 1.00 35.08 480 GLN A O 1
ATOM 929 N N . ILE A 1 160 ? 17.033 6.519 44.490 1.00 38.60 481 ILE A N 1
ATOM 930 C CA . ILE A 1 160 ? 15.995 7.218 45.244 1.00 42.26 481 ILE A CA 1
ATOM 931 C C . ILE A 1 160 ? 15.099 6.213 45.962 1.00 43.82 481 ILE A C 1
ATOM 932 O O . ILE A 1 160 ? 14.761 6.388 47.143 1.00 40.56 481 ILE A O 1
ATOM 937 N N . ARG A 1 161 ? 14.726 5.128 45.274 1.00 41.89 482 ARG A N 1
ATOM 938 C CA . ARG A 1 161 ? 13.846 4.139 45.889 1.00 43.57 482 ARG A CA 1
ATOM 939 C C . ARG A 1 161 ? 14.514 3.456 47.074 1.00 43.44 482 ARG A C 1
ATOM 940 O O . ARG A 1 161 ? 13.858 3.174 48.083 1.00 40.65 482 ARG A O 1
ATOM 948 N N . GLU A 1 162 ? 15.809 3.157 46.969 1.00 42.07 483 GLU A N 1
ATOM 949 C CA . GLU A 1 162 ? 16.487 2.569 48.112 1.00 40.67 483 GLU A CA 1
ATOM 950 C C . GLU A 1 162 ? 16.465 3.526 49.292 1.00 42.00 483 GLU A C 1
ATOM 951 O O . GLU A 1 162 ? 16.257 3.103 50.439 1.00 44.08 483 GLU A O 1
ATOM 957 N N . LEU A 1 163 ? 16.637 4.826 49.028 1.00 38.25 484 LEU A N 1
ATOM 958 C CA . LEU A 1 163 ? 16.592 5.807 50.112 1.00 39.68 484 LEU A CA 1
ATOM 959 C C . LEU A 1 163 ? 15.201 5.913 50.723 1.00 43.46 484 LEU A C 1
ATOM 960 O O . LEU A 1 163 ? 15.068 6.051 51.948 1.00 43.52 484 LEU A O 1
ATOM 965 N N . LEU A 1 164 ? 14.149 5.856 49.899 1.00 39.65 485 LEU A N 1
ATOM 966 C CA . LEU A 1 164 ? 12.799 5.865 50.465 1.00 45.80 485 LEU A CA 1
ATOM 967 C C . LEU A 1 164 ? 12.551 4.612 51.297 1.00 50.93 485 LEU A C 1
ATOM 968 O O . LEU A 1 164 ? 11.920 4.671 52.362 1.00 47.70 485 LEU A O 1
ATOM 973 N N . GLU A 1 165 ? 13.055 3.470 50.834 1.00 44.09 486 GLU A N 1
ATOM 974 C CA . GLU A 1 165 ? 12.929 2.267 51.628 1.00 50.84 486 GLU A CA 1
ATOM 975 C C . GLU A 1 165 ? 13.656 2.407 52.968 1.00 56.38 486 GLU A C 1
ATOM 976 O O . GLU A 1 165 ? 13.079 2.087 54.016 1.00 49.50 486 GLU A O 1
ATOM 982 N N . ALA A 1 166 ? 14.882 2.938 52.959 1.00 51.54 487 ALA A N 1
ATOM 983 C CA . ALA A 1 166 ? 15.626 3.112 54.199 1.00 50.43 487 ALA A CA 1
ATOM 984 C C . ALA A 1 166 ? 14.937 4.114 55.128 1.00 54.42 487 ALA A C 1
ATOM 985 O O . ALA A 1 166 ? 14.897 3.914 56.351 1.00 59.03 487 ALA A O 1
ATOM 987 N N . GLU A 1 167 ? 14.394 5.201 54.570 1.00 51.69 488 GLU A N 1
ATOM 988 C CA . GLU A 1 167 ? 13.627 6.136 55.386 1.00 53.18 488 GLU A CA 1
ATOM 989 C C . GLU A 1 167 ? 12.473 5.431 56.075 1.00 57.58 488 GLU A C 1
ATOM 990 O O . GLU A 1 167 ? 12.271 5.592 57.283 1.00 55.81 488 GLU A O 1
ATOM 996 N N . GLN A 1 168 ? 11.701 4.640 55.318 1.00 56.90 489 GLN A N 1
ATOM 997 C CA . GLN A 1 168 ? 10.619 3.883 55.934 1.00 61.61 489 GLN A CA 1
ATOM 998 C C . GLN A 1 168 ? 11.142 2.926 57.000 1.00 68.34 489 GLN A C 1
ATOM 999 O O . GLN A 1 168 ? 10.467 2.704 58.014 1.00 65.25 489 GLN A O 1
ATOM 1005 N N . ARG A 1 169 ? 12.354 2.386 56.818 1.00 64.94 490 ARG A N 1
ATOM 1006 C CA . ARG A 1 169 ? 12.909 1.479 57.818 1.00 62.11 490 ARG A CA 1
ATOM 1007 C C . ARG A 1 169 ? 13.262 2.216 59.104 1.00 66.12 490 ARG A C 1
ATOM 1008 O O . ARG A 1 169 ? 12.978 1.721 60.202 1.00 69.22 490 ARG A O 1
ATOM 1016 N N . VAL A 1 170 ? 13.879 3.395 59.000 1.00 60.13 491 VAL A N 1
ATOM 1017 C CA . VAL A 1 170 ? 14.187 4.168 60.199 1.00 57.89 491 VAL A CA 1
ATOM 1018 C C . VAL A 1 170 ? 12.905 4.519 60.956 1.00 65.70 491 VAL A C 1
ATOM 1019 O O . VAL A 1 170 ? 12.792 4.276 62.167 1.00 69.10 491 VAL A O 1
ATOM 1023 N N . ARG A 1 171 ? 11.912 5.069 60.252 1.00 59.49 492 ARG A N 1
ATOM 1024 C CA . ARG A 1 171 ? 10.641 5.379 60.903 1.00 63.47 492 ARG A CA 1
ATOM 1025 C C . ARG A 1 171 ? 9.996 4.129 61.499 1.00 74.93 492 ARG A C 1
ATOM 1026 O O . ARG A 1 171 ? 9.371 4.201 62.566 1.00 77.91 492 ARG A O 1
ATOM 1034 N N . ASP A 1 172 ? 10.128 2.978 60.824 1.00 67.81 493 ASP A N 1
ATOM 1035 C CA . ASP A 1 172 ? 9.658 1.718 61.402 1.00 75.08 493 ASP A CA 1
ATOM 1036 C C . ASP A 1 172 ? 10.392 1.389 62.702 1.00 83.15 493 ASP A C 1
ATOM 1037 O O . ASP A 1 172 ? 9.777 0.914 63.664 1.00 89.94 493 ASP A O 1
ATOM 1042 N N . GLY A 1 173 ? 11.709 1.615 62.746 1.00 80.96 494 GLY A N 1
ATOM 1043 C CA . GLY A 1 173 ? 12.459 1.327 63.960 1.00 82.81 494 GLY A CA 1
ATOM 1044 C C . GLY A 1 173 ? 12.034 2.197 65.128 1.00 91.71 494 GLY A C 1
ATOM 1045 O O . GLY A 1 173 ? 11.905 1.718 66.259 1.00 95.74 494 GLY A O 1
ATOM 1046 N N . ALA A 1 174 ? 11.791 3.484 64.864 1.00 87.57 495 ALA A N 1
ATOM 1047 C CA . ALA A 1 174 ? 11.368 4.411 65.907 1.00 90.44 495 ALA A CA 1
ATOM 1048 C C . ALA A 1 174 ? 9.939 4.141 66.373 1.00 100.08 495 ALA A C 1
ATOM 1049 O O . ALA A 1 174 ? 9.622 4.373 67.546 1.00 106.39 495 ALA A O 1
ATOM 1051 N N . ALA A 1 175 ? 9.062 3.667 65.482 1.00 96.96 496 ALA A N 1
ATOM 1052 C CA . ALA A 1 175 ? 7.719 3.284 65.913 1.00 101.76 496 ALA A CA 1
ATOM 1053 C C . ALA A 1 175 ? 7.746 2.010 66.748 1.00 108.81 496 ALA A C 1
ATOM 1054 O O . ALA A 1 175 ? 6.939 1.861 67.673 1.00 113.00 496 ALA A O 1
ATOM 1056 N N . GLY A 1 176 ? 8.665 1.088 66.442 1.00 108.44 497 GLY A N 1
ATOM 1057 C CA . GLY A 1 176 ? 8.798 -0.111 67.253 1.00 113.42 497 GLY A CA 1
ATOM 1058 C C . GLY A 1 176 ? 9.327 0.187 68.642 1.00 117.86 497 GLY A C 1
ATOM 1059 O O . GLY A 1 176 ? 8.926 -0.452 69.621 1.00 123.24 497 GLY A O 1
ATOM 1060 N N . ARG A 1 177 ? 10.232 1.164 68.748 1.00 115.42 498 ARG A N 1
ATOM 1061 C CA . ARG A 1 177 ? 10.708 1.605 70.053 1.00 118.63 498 ARG A CA 1
ATOM 1062 C C . ARG A 1 177 ? 9.665 2.445 70.783 1.00 119.63 498 ARG A C 1
ATOM 1063 O O . ARG A 1 177 ? 9.707 2.529 72.014 1.00 123.21 498 ARG A O 1
ATOM 1071 N N . PHE A 1 178 ? 8.724 3.047 70.056 1.00 116.25 499 PHE A N 1
ATOM 1072 C CA . PHE A 1 178 ? 7.643 3.816 70.666 1.00 116.35 499 PHE A CA 1
ATOM 1073 C C . PHE A 1 178 ? 6.578 2.894 71.260 1.00 118.10 499 PHE A C 1
ATOM 1074 O O . PHE A 1 178 ? 6.673 1.668 71.165 1.00 116.68 499 PHE A O 1
#

Sequence (140 aa):
ALTPEEYAELTASAETRSKLSEQIALCRQMLQLIELAIARREAAIAAGIPGITKDICGYDTRLDTVGAAHQFSLFLQSPQGQSQDPRTAGMCLRKKCKPHNGWGALLTKTVRHDIRELALQIRELLEAEQRVRDGAAGRF

Organism: Chaetomium thermophilum (strain DSM 1495 / CBS 144.50 / IMI 039719) (NCBI:txid759272)